Protein AF-A0AA41W2Z1-F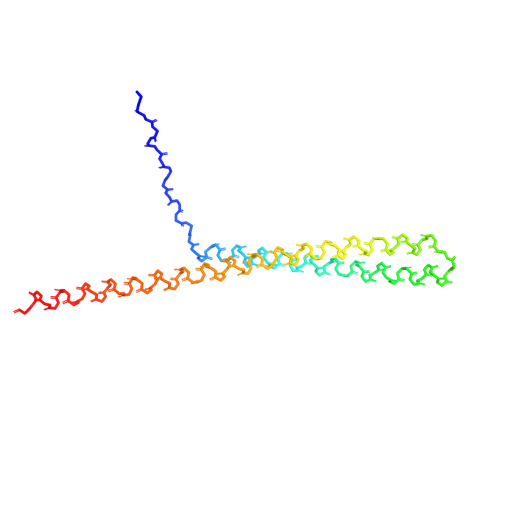1 (afdb_monomer_lite)

Secondary structure (DSSP, 8-state):
------PPP-----HHHHHHHHHHHHHHHHHHHHHHHHHHHHHHHHHHHHHHTT-HHHHHHHHHHHHHHHHHHHHHHHHHHHHHHHHHHHHHHHHHHHHHHHHHHHHHHHHHHHH--

pLDDT: mean 90.95, std 14.34, range [47.5, 98.75]

Structure (mmCIF, N/CA/C/O backbone):
data_AF-A0AA41W2Z1-F1
#
_entry.id   AF-A0AA41W2Z1-F1
#
loop_
_atom_site.group_PDB
_atom_site.id
_atom_site.type_symbol
_atom_site.label_atom_id
_atom_site.label_alt_id
_atom_site.label_comp_id
_atom_site.label_asym_id
_atom_site.label_entity_id
_atom_site.label_seq_id
_atom_site.pdbx_PDB_ins_code
_atom_site.Cartn_x
_atom_site.Cartn_y
_atom_site.Cartn_z
_atom_site.occupancy
_atom_site.B_iso_or_equiv
_atom_site.auth_seq_id
_atom_site.auth_comp_id
_atom_site.auth_asym_id
_atom_site.auth_atom_id
_atom_site.pdbx_PDB_model_num
ATOM 1 N N . MET A 1 1 ? 45.518 23.013 -4.395 1.00 53.16 1 MET A N 1
ATOM 2 C CA . MET A 1 1 ? 44.062 22.758 -4.325 1.00 53.16 1 MET A CA 1
ATOM 3 C C . MET A 1 1 ? 43.609 21.792 -5.428 1.00 53.16 1 MET A C 1
ATOM 5 O O . MET A 1 1 ? 42.831 22.203 -6.262 1.00 53.16 1 MET A O 1
ATOM 9 N N . PHE A 1 2 ? 44.038 20.528 -5.482 1.00 55.69 2 PHE A N 1
ATOM 10 C CA . PHE A 1 2 ? 43.463 19.576 -6.453 1.00 55.69 2 PHE A CA 1
ATOM 11 C C . PHE A 1 2 ? 43.727 18.140 -6.002 1.00 55.69 2 PHE A C 1
ATOM 13 O O . PHE A 1 2 ? 44.828 17.641 -6.191 1.00 55.69 2 PHE A O 1
ATOM 20 N N . SER A 1 3 ? 42.733 17.508 -5.370 1.00 47.72 3 SER A N 1
ATOM 21 C CA . SER A 1 3 ? 42.541 16.045 -5.332 1.00 47.72 3 SER A CA 1
ATOM 22 C C . SER A 1 3 ? 41.253 15.717 -4.576 1.00 47.72 3 SER A C 1
ATOM 24 O O . SER A 1 3 ? 41.253 15.295 -3.425 1.00 47.72 3 SER A O 1
ATOM 26 N N . ARG A 1 4 ? 40.121 15.939 -5.247 1.00 55.72 4 ARG A N 1
ATOM 27 C CA . ARG A 1 4 ? 38.832 15.322 -4.906 1.00 55.72 4 ARG A CA 1
ATOM 28 C C . ARG A 1 4 ? 38.291 14.644 -6.166 1.00 55.72 4 ARG A C 1
ATOM 30 O O . ARG A 1 4 ? 37.210 14.948 -6.641 1.00 55.72 4 ARG A O 1
ATOM 37 N N . MET A 1 5 ? 39.129 13.786 -6.747 1.00 58.28 5 MET A N 1
ATOM 38 C CA . MET A 1 5 ? 38.882 13.009 -7.968 1.00 58.28 5 MET A CA 1
ATOM 39 C C . MET A 1 5 ? 39.073 11.521 -7.658 1.00 58.28 5 MET A C 1
ATOM 41 O O . MET A 1 5 ? 39.884 10.839 -8.263 1.00 58.28 5 MET A O 1
ATOM 45 N N . PHE A 1 6 ? 38.344 11.026 -6.662 1.00 61.03 6 PHE A N 1
ATOM 46 C CA . PHE A 1 6 ? 38.061 9.600 -6.518 1.00 61.03 6 PHE A CA 1
ATOM 47 C C . PHE A 1 6 ? 36.555 9.478 -6.309 1.00 61.03 6 PHE A C 1
ATOM 49 O O . PHE A 1 6 ? 36.051 9.269 -5.206 1.00 61.03 6 PHE A O 1
ATOM 56 N N . GLY A 1 7 ? 35.824 9.717 -7.401 1.00 56.59 7 GLY A N 1
ATOM 57 C CA . GLY A 1 7 ? 34.469 9.212 -7.529 1.00 56.59 7 GLY A CA 1
ATOM 58 C C . GLY A 1 7 ? 34.558 7.696 -7.443 1.00 56.59 7 GLY A C 1
ATOM 59 O O . GLY A 1 7 ? 35.305 7.077 -8.201 1.00 56.59 7 GLY A O 1
ATOM 60 N N . LYS A 1 8 ? 33.854 7.105 -6.476 1.00 51.28 8 LYS A N 1
ATOM 61 C CA . LYS A 1 8 ? 33.636 5.658 -6.453 1.00 51.28 8 LYS A CA 1
ATOM 62 C C . LYS A 1 8 ? 33.133 5.234 -7.841 1.00 51.28 8 LYS A C 1
ATOM 64 O O . LYS A 1 8 ? 32.368 6.005 -8.433 1.00 51.28 8 LYS A O 1
ATOM 69 N N . PRO A 1 9 ? 33.537 4.061 -8.364 1.00 47.50 9 PRO A N 1
ATOM 70 C CA . PRO A 1 9 ? 32.910 3.526 -9.563 1.00 47.50 9 PRO A CA 1
ATOM 71 C C . PRO A 1 9 ? 31.402 3.579 -9.337 1.00 47.50 9 PRO A C 1
ATOM 73 O O . PRO A 1 9 ? 30.926 3.196 -8.265 1.00 47.50 9 PRO A O 1
ATOM 76 N N . LYS A 1 10 ? 30.684 4.180 -10.288 1.00 49.03 10 LYS A N 1
ATOM 77 C CA . LYS A 1 10 ? 29.228 4.255 -10.270 1.00 49.03 10 LYS A CA 1
ATOM 78 C C . LYS A 1 10 ? 28.764 2.805 -10.250 1.00 49.03 10 LYS A C 1
ATOM 80 O O . LYS A 1 10 ? 28.860 2.128 -11.265 1.00 49.03 10 LYS A O 1
ATOM 85 N N . GLU A 1 11 ? 28.415 2.314 -9.067 1.00 49.09 11 GLU A N 1
ATOM 86 C CA . GLU A 1 11 ? 27.863 0.981 -8.895 1.00 49.09 11 GLU A CA 1
ATOM 87 C C . GLU A 1 11 ? 26.627 0.971 -9.788 1.00 49.09 11 GLU A C 1
ATOM 89 O O . GLU A 1 11 ? 25.700 1.756 -9.571 1.00 49.09 11 GLU A O 1
ATOM 94 N N . GLU A 1 12 ? 26.682 0.221 -10.889 1.00 55.38 12 GLU A N 1
ATOM 95 C CA . GLU A 1 12 ? 25.554 0.100 -11.798 1.00 55.38 12 GLU A CA 1
ATOM 96 C C . GLU A 1 12 ? 24.475 -0.665 -11.042 1.00 55.38 12 GLU A C 1
ATOM 98 O O . GLU A 1 12 ? 24.402 -1.892 -11.053 1.00 55.38 12 GLU A O 1
ATOM 103 N N . THR A 1 13 ? 23.663 0.078 -10.297 1.00 60.66 13 THR A N 1
ATOM 104 C CA . THR A 1 13 ? 22.429 -0.423 -9.721 1.00 60.66 13 THR A CA 1
ATOM 105 C C . THR A 1 13 ? 21.581 -0.907 -10.883 1.00 60.66 13 THR A C 1
ATOM 107 O O . THR A 1 13 ? 21.030 -0.108 -11.641 1.00 60.66 13 THR A O 1
ATOM 110 N N . ASN A 1 14 ? 21.542 -2.224 -11.052 1.00 77.69 14 ASN A N 1
ATOM 111 C CA . ASN A 1 14 ? 20.756 -2.874 -12.080 1.00 77.69 14 ASN A CA 1
ATOM 112 C C . ASN A 1 14 ? 19.270 -2.566 -11.826 1.00 77.69 14 ASN A C 1
ATOM 114 O O . ASN A 1 14 ? 18.768 -2.704 -10.706 1.00 77.69 14 ASN A O 1
ATOM 118 N N . ALA A 1 15 ? 18.561 -2.120 -12.864 1.00 80.00 15 ALA A N 1
ATOM 119 C CA . ALA A 1 15 ? 17.134 -1.825 -12.777 1.00 80.00 15 ALA A CA 1
ATOM 120 C C . ALA A 1 15 ? 16.337 -3.045 -12.280 1.00 80.00 15 ALA A C 1
ATOM 122 O O . ALA A 1 15 ? 15.422 -2.879 -11.480 1.00 80.00 15 ALA A O 1
ATOM 123 N N . LEU A 1 16 ? 16.740 -4.263 -12.669 1.00 79.00 16 LEU A N 1
ATOM 124 C CA . LEU A 1 16 ? 16.116 -5.510 -12.213 1.00 79.00 16 LEU A CA 1
ATOM 125 C C . LEU A 1 16 ? 16.249 -5.691 -10.698 1.00 79.00 16 LEU A C 1
ATOM 127 O O . LEU A 1 16 ? 15.248 -5.824 -10.008 1.00 79.00 16 LEU A O 1
ATOM 131 N N . THR A 1 17 ? 17.466 -5.575 -10.159 1.00 87.12 17 THR A N 1
ATOM 132 C CA . THR A 1 17 ? 17.691 -5.741 -8.712 1.00 87.12 17 THR A CA 1
ATOM 133 C C . THR A 1 17 ? 17.036 -4.634 -7.888 1.00 87.12 17 THR A C 1
ATOM 135 O O . THR A 1 17 ? 16.755 -4.816 -6.705 1.00 87.12 17 THR A O 1
ATOM 138 N N . THR A 1 18 ? 16.788 -3.472 -8.496 1.00 90.44 18 THR A N 1
ATOM 139 C CA . THR A 1 18 ? 16.039 -2.379 -7.868 1.00 90.44 18 THR A CA 1
ATOM 140 C C . THR A 1 18 ? 14.537 -2.669 -7.858 1.00 90.44 18 THR A C 1
ATOM 142 O O . THR A 1 18 ? 13.900 -2.468 -6.827 1.00 90.44 18 THR A O 1
ATOM 145 N N . LEU A 1 19 ? 13.979 -3.183 -8.960 1.00 91.75 19 LEU A N 1
ATOM 146 C CA . LEU A 1 19 ? 12.579 -3.614 -9.039 1.00 91.75 19 LEU A CA 1
ATOM 147 C C . LEU A 1 19 ? 12.282 -4.768 -8.073 1.00 91.75 19 LEU A C 1
ATOM 149 O O . LEU A 1 19 ? 11.266 -4.725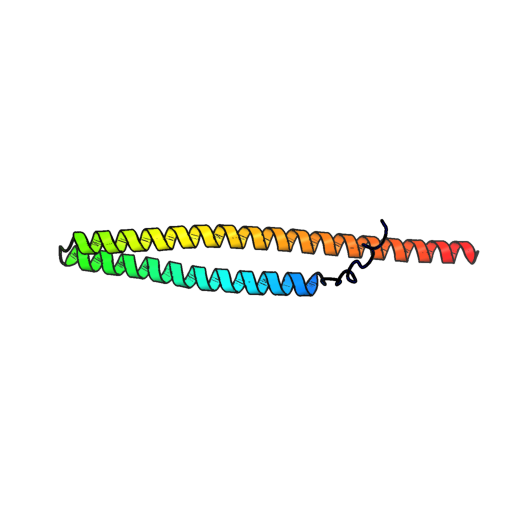 -7.386 1.00 91.75 19 LEU A O 1
ATOM 153 N N . ASP A 1 20 ? 13.187 -5.739 -7.944 1.00 93.56 20 ASP A N 1
ATOM 154 C CA . ASP A 1 20 ? 13.044 -6.845 -6.987 1.00 93.56 20 ASP A CA 1
ATOM 155 C C . ASP A 1 20 ? 12.946 -6.322 -5.546 1.00 93.56 20 ASP A C 1
ATOM 157 O O . ASP A 1 20 ? 12.014 -6.657 -4.817 1.00 93.56 20 ASP A O 1
ATOM 161 N N . LYS A 1 21 ? 13.833 -5.397 -5.155 1.00 94.94 21 LYS A N 1
ATOM 162 C CA . LYS A 1 21 ? 13.788 -4.753 -3.829 1.00 94.94 21 LYS A CA 1
ATOM 163 C C . LYS A 1 21 ? 12.505 -3.955 -3.596 1.00 94.94 21 LYS A C 1
ATOM 165 O O . LYS A 1 21 ? 11.998 -3.923 -2.472 1.00 94.94 21 LYS A O 1
ATOM 170 N N . LEU A 1 22 ? 11.995 -3.274 -4.624 1.00 96.19 22 LEU A N 1
ATOM 171 C CA . LEU A 1 22 ? 10.732 -2.537 -4.536 1.00 96.19 22 LEU A CA 1
ATOM 172 C C . LEU A 1 22 ? 9.554 -3.497 -4.330 1.00 96.19 22 LEU A C 1
ATOM 174 O O . LEU A 1 22 ? 8.740 -3.244 -3.445 1.00 96.19 22 LEU A O 1
ATOM 178 N N . ASN A 1 23 ? 9.520 -4.620 -5.051 1.00 96.44 23 ASN A N 1
ATOM 179 C CA . ASN A 1 23 ? 8.517 -5.675 -4.877 1.00 96.44 23 ASN A CA 1
ATOM 180 C C . ASN A 1 23 ? 8.569 -6.306 -3.478 1.00 96.44 23 ASN A C 1
ATOM 182 O O . ASN A 1 23 ? 7.540 -6.405 -2.814 1.00 96.44 23 ASN A O 1
ATOM 186 N N . GLU A 1 24 ? 9.756 -6.670 -2.987 1.00 97.62 24 GLU A N 1
ATOM 187 C CA . GLU A 1 24 ? 9.928 -7.202 -1.625 1.00 97.62 24 GLU A CA 1
ATOM 188 C C . GLU A 1 24 ? 9.442 -6.204 -0.560 1.00 97.62 24 GLU A C 1
ATOM 190 O O . GLU A 1 24 ? 8.788 -6.569 0.423 1.00 97.62 24 GLU A O 1
ATOM 195 N N . THR A 1 25 ? 9.740 -4.916 -0.760 1.00 97.12 25 THR A N 1
ATOM 196 C CA . THR A 1 25 ? 9.289 -3.849 0.141 1.00 97.12 25 THR A CA 1
ATOM 197 C C . THR A 1 25 ? 7.771 -3.695 0.093 1.00 97.12 25 THR A C 1
ATOM 199 O O . THR A 1 25 ? 7.142 -3.555 1.143 1.00 97.12 25 THR A O 1
ATOM 202 N N . LEU A 1 26 ? 7.173 -3.746 -1.099 1.00 98.00 26 LEU A N 1
ATOM 203 C CA . LEU A 1 26 ? 5.727 -3.678 -1.282 1.00 98.00 26 LEU A CA 1
ATOM 204 C C . LEU A 1 26 ? 5.025 -4.831 -0.553 1.00 98.00 26 LEU A C 1
ATOM 206 O O . LEU A 1 26 ? 4.145 -4.582 0.272 1.00 98.00 26 LEU A O 1
ATOM 210 N N . GLU A 1 27 ? 5.487 -6.067 -0.754 1.00 98.12 27 GLU A N 1
ATOM 211 C CA . GLU A 1 27 ? 4.926 -7.259 -0.109 1.00 98.12 27 GLU A CA 1
ATOM 212 C C . GLU A 1 27 ? 5.005 -7.160 1.428 1.00 98.12 27 GLU A C 1
ATOM 214 O O . GLU A 1 27 ? 4.076 -7.528 2.156 1.00 98.12 27 GLU A O 1
ATOM 219 N N . MET A 1 28 ? 6.109 -6.623 1.962 1.00 98.19 28 MET A N 1
ATOM 220 C CA . MET A 1 28 ? 6.247 -6.369 3.398 1.00 98.19 28 MET A CA 1
ATOM 221 C C . MET A 1 28 ? 5.202 -5.363 3.903 1.00 98.19 28 MET A C 1
ATOM 223 O O . MET A 1 28 ? 4.608 -5.571 4.970 1.00 98.19 28 MET A O 1
ATOM 227 N N . LEU A 1 29 ? 4.986 -4.268 3.169 1.00 98.12 29 LEU A N 1
ATOM 228 C CA . LEU A 1 29 ? 4.013 -3.240 3.536 1.00 98.12 29 LEU A CA 1
ATOM 229 C C . LEU A 1 29 ? 2.587 -3.794 3.507 1.00 98.12 29 LEU A C 1
ATOM 231 O O . LEU A 1 29 ? 1.859 -3.579 4.473 1.00 98.12 29 LEU A O 1
ATOM 235 N N . GLU A 1 30 ? 2.221 -4.568 2.483 1.00 98.19 30 GLU A N 1
ATOM 236 C CA . GLU A 1 30 ? 0.922 -5.251 2.379 1.00 98.19 30 GLU A CA 1
ATOM 237 C C . GLU A 1 30 ? 0.691 -6.237 3.532 1.00 98.19 30 GLU A C 1
ATOM 239 O O . GLU A 1 30 ? -0.360 -6.228 4.181 1.00 98.19 30 GLU A O 1
ATOM 244 N N . LYS A 1 31 ? 1.697 -7.054 3.878 1.00 98.56 31 LYS A N 1
ATOM 245 C CA . LYS A 1 31 ? 1.617 -7.952 5.045 1.00 98.56 31 LYS A CA 1
ATOM 246 C C . LYS A 1 31 ? 1.381 -7.166 6.334 1.00 98.56 31 LYS A C 1
ATOM 248 O O . LYS A 1 31 ? 0.555 -7.559 7.164 1.00 98.56 31 LYS A O 1
ATOM 253 N N . LYS A 1 32 ? 2.095 -6.052 6.519 1.00 98.38 32 LYS A N 1
ATOM 254 C CA . LYS A 1 32 ? 1.960 -5.192 7.701 1.00 98.38 32 LYS A CA 1
ATOM 255 C C . LYS A 1 32 ? 0.587 -4.524 7.760 1.00 98.38 32 LYS A C 1
ATOM 257 O O . LYS A 1 32 ? -0.024 -4.500 8.831 1.00 98.38 32 LYS A O 1
ATOM 262 N N . GLU A 1 33 ? 0.096 -4.027 6.633 1.00 98.38 33 GLU A N 1
ATOM 263 C CA . GLU A 1 33 ? -1.243 -3.465 6.489 1.00 98.38 33 GLU A CA 1
ATOM 264 C C . GLU A 1 33 ? -2.309 -4.499 6.871 1.00 98.38 33 GLU A C 1
ATOM 266 O O . GLU A 1 33 ? -3.132 -4.238 7.751 1.00 98.38 33 GLU A O 1
ATOM 271 N N . GLY A 1 34 ? -2.220 -5.719 6.334 1.00 98.38 34 GLY A N 1
ATOM 272 C CA . GLY A 1 34 ? -3.129 -6.816 6.665 1.00 98.38 34 GLY A CA 1
ATOM 273 C C . GLY A 1 34 ? -3.155 -7.154 8.161 1.00 98.38 34 GLY A C 1
ATOM 274 O O . GLY A 1 34 ? -4.222 -7.404 8.730 1.00 98.38 34 GLY A O 1
ATOM 275 N N . VAL A 1 35 ? -2.007 -7.109 8.846 1.00 98.62 35 VAL A N 1
ATOM 276 C CA . VAL A 1 35 ? -1.944 -7.278 10.310 1.00 98.62 35 VAL A CA 1
ATOM 277 C C . VAL A 1 35 ? -2.662 -6.139 11.040 1.00 98.62 35 VAL A C 1
ATOM 279 O O . VAL A 1 35 ? -3.381 -6.397 12.009 1.00 98.62 35 VAL A O 1
ATOM 282 N N . LEU A 1 36 ? -2.484 -4.890 10.608 1.00 98.69 36 LEU A N 1
ATOM 283 C CA . LEU A 1 36 ? -3.128 -3.731 11.232 1.00 98.69 36 LEU A CA 1
ATOM 284 C C . LEU A 1 36 ? -4.643 -3.721 11.012 1.00 98.69 36 LEU A C 1
ATOM 286 O O . LEU A 1 36 ? -5.376 -3.467 11.967 1.00 98.69 36 LEU A O 1
ATOM 290 N N . ILE A 1 37 ? -5.112 -4.086 9.816 1.00 98.62 37 ILE A N 1
ATOM 291 C CA . ILE A 1 37 ? -6.541 -4.256 9.519 1.00 98.62 37 ILE A CA 1
ATOM 292 C C . ILE A 1 37 ? -7.145 -5.306 10.456 1.00 98.62 37 ILE A C 1
ATOM 294 O O . ILE A 1 37 ? -8.131 -5.028 11.137 1.00 98.62 37 ILE A O 1
ATOM 298 N N . ARG A 1 38 ? -6.508 -6.480 10.591 1.00 98.69 38 ARG A N 1
ATOM 299 C CA . ARG A 1 38 ? -6.967 -7.529 11.522 1.00 98.69 38 ARG A CA 1
ATOM 300 C C . ARG A 1 38 ? -7.036 -7.026 12.966 1.00 98.69 38 ARG A C 1
ATOM 302 O O . ARG A 1 38 ? -8.013 -7.305 13.660 1.00 98.69 38 ARG A O 1
ATOM 309 N N . LYS A 1 39 ? -6.037 -6.262 13.425 1.00 98.62 39 LYS A N 1
ATOM 310 C CA . LYS A 1 39 ? -6.049 -5.648 14.765 1.00 98.62 39 LYS A CA 1
ATOM 311 C C . LYS A 1 39 ? -7.185 -4.635 14.922 1.00 98.62 39 LYS A C 1
ATOM 313 O O . LYS A 1 39 ? -7.852 -4.639 15.954 1.00 98.62 39 LYS A O 1
ATOM 318 N N . ALA A 1 40 ? -7.444 -3.802 13.916 1.00 98.62 40 ALA A N 1
ATOM 319 C CA . ALA A 1 40 ? -8.561 -2.861 13.930 1.00 98.62 40 ALA A CA 1
ATOM 320 C C . ALA A 1 40 ? -9.910 -3.591 14.043 1.00 98.62 40 ALA A C 1
ATOM 322 O O . ALA A 1 40 ? -10.731 -3.222 14.884 1.00 98.62 40 ALA A O 1
ATOM 323 N N . THR A 1 41 ? -10.111 -4.672 13.279 1.00 98.50 41 THR A N 1
ATOM 324 C CA . THR A 1 41 ? -11.309 -5.523 13.373 1.00 98.50 41 THR A CA 1
ATOM 325 C C . THR A 1 41 ? -11.459 -6.141 14.764 1.00 98.50 41 THR A C 1
ATOM 327 O O . THR A 1 41 ? -12.542 -6.094 15.343 1.00 98.50 41 THR A O 1
ATOM 330 N N . GLN A 1 42 ? -10.376 -6.652 15.356 1.00 98.75 42 GLN A N 1
ATOM 331 C CA . GLN A 1 42 ? -10.406 -7.195 16.720 1.00 98.75 42 GLN A CA 1
ATOM 332 C C . GLN A 1 42 ? -10.794 -6.139 17.764 1.00 98.75 42 GLN A C 1
ATOM 334 O O . GLN A 1 42 ? -11.548 -6.435 18.690 1.00 98.75 42 GLN A O 1
ATOM 339 N N . GLU A 1 43 ? -10.314 -4.899 17.631 1.00 98.62 43 GLU A N 1
ATOM 340 C CA . GLU A 1 43 ? -10.712 -3.815 18.535 1.00 98.62 43 GLU A CA 1
ATOM 341 C C . GLU A 1 43 ? -12.193 -3.434 18.377 1.00 98.62 43 GLU A C 1
ATOM 343 O O . GLU A 1 43 ? -12.827 -3.062 19.365 1.00 98.62 43 GLU A O 1
ATOM 348 N N . VAL A 1 44 ? -12.778 -3.576 17.181 1.00 98.62 44 VAL A N 1
ATOM 349 C CA . VAL A 1 44 ? -14.229 -3.412 16.976 1.00 98.62 44 VAL A CA 1
ATOM 350 C C . VAL A 1 44 ? -15.016 -4.485 17.727 1.00 98.62 44 VAL A C 1
ATOM 352 O O . VAL A 1 44 ? -15.970 -4.148 18.430 1.00 98.62 44 VAL A O 1
ATOM 355 N N . GLU A 1 45 ? -14.616 -5.753 17.629 1.00 98.69 45 GLU A N 1
ATOM 356 C CA . GLU A 1 45 ? -15.307 -6.842 18.333 1.00 98.69 45 GLU A CA 1
ATOM 357 C C . GLU A 1 45 ? -15.219 -6.675 19.856 1.00 98.69 45 GLU A C 1
ATOM 359 O O . GLU A 1 45 ? -16.248 -6.681 20.536 1.00 98.69 45 GLU A O 1
ATOM 364 N N . LYS A 1 46 ? -14.035 -6.347 20.391 1.00 98.62 46 LYS A N 1
ATOM 365 C CA . LYS A 1 46 ? -13.875 -5.999 21.815 1.00 98.62 46 LYS A CA 1
ATOM 366 C C . LYS A 1 46 ? -14.746 -4.810 22.225 1.00 98.62 46 LYS A C 1
ATOM 368 O O . LYS A 1 46 ? -15.347 -4.813 23.299 1.00 98.62 46 LYS A O 1
ATOM 373 N N . ALA A 1 47 ? -14.844 -3.775 21.386 1.00 98.56 47 ALA A N 1
ATOM 374 C CA . ALA A 1 47 ? -15.701 -2.625 21.673 1.00 98.56 47 ALA A CA 1
ATOM 375 C C . ALA A 1 47 ? -17.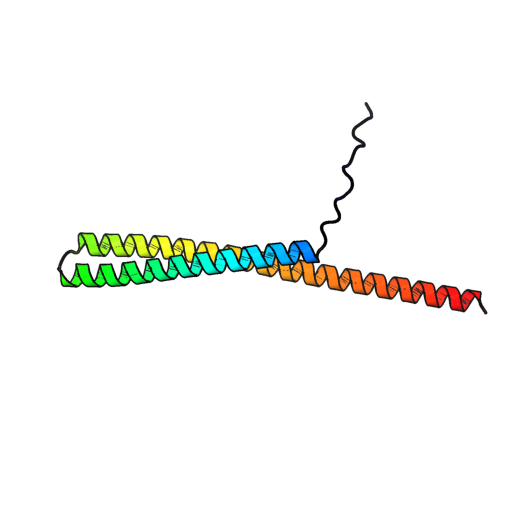182 -3.032 21.781 1.00 98.56 47 ALA A C 1
ATOM 377 O O . ALA A 1 47 ? -17.885 -2.548 22.676 1.00 98.56 47 ALA A O 1
ATOM 378 N N . LYS A 1 48 ? -17.655 -3.938 20.911 1.00 98.56 48 LYS A N 1
ATOM 379 C CA . LYS A 1 48 ? -19.019 -4.492 20.966 1.00 98.56 48 LYS A CA 1
ATOM 380 C C . LYS A 1 48 ? -19.244 -5.289 22.252 1.00 98.56 48 LYS A C 1
ATOM 382 O O . LYS A 1 48 ? -20.264 -5.085 22.910 1.00 98.56 48 LYS A O 1
ATOM 387 N N . GLU A 1 49 ? -18.294 -6.135 22.646 1.00 98.62 49 GLU A N 1
ATOM 388 C CA . GLU A 1 49 ? -18.347 -6.901 23.899 1.00 98.62 49 GLU A CA 1
ATOM 389 C C . GLU A 1 49 ? -18.437 -5.985 25.125 1.00 98.62 49 GLU A C 1
ATOM 391 O O . GLU A 1 49 ? -19.358 -6.117 25.934 1.00 98.62 49 GLU A O 1
ATOM 396 N N . TYR A 1 50 ? -17.559 -4.981 25.229 1.00 98.69 50 TYR A N 1
ATOM 397 C CA . TYR A 1 50 ? -17.607 -4.019 26.332 1.00 98.69 50 TYR A CA 1
ATOM 398 C C . TYR A 1 50 ? -18.890 -3.189 26.341 1.00 98.69 50 TYR A C 1
ATOM 400 O O . TYR A 1 50 ? -19.397 -2.854 27.412 1.00 98.69 50 TYR A O 1
ATOM 408 N N . THR A 1 51 ? -19.450 -2.887 25.168 1.00 98.19 51 THR A N 1
ATOM 409 C CA . THR A 1 51 ? -20.745 -2.204 25.062 1.00 98.19 51 THR A CA 1
ATOM 410 C C . THR A 1 51 ? -21.875 -3.072 25.617 1.00 98.19 51 THR A C 1
ATOM 412 O O . THR A 1 51 ? -22.674 -2.580 26.415 1.00 98.19 51 THR A O 1
ATOM 415 N N . ARG A 1 52 ? -21.913 -4.369 25.273 1.00 98.44 52 ARG A N 1
ATOM 416 C CA . ARG A 1 52 ? -22.880 -5.335 25.836 1.00 98.44 52 ARG A CA 1
ATOM 417 C C . ARG A 1 52 ? -22.729 -5.469 27.352 1.00 98.44 52 ARG A C 1
ATOM 419 O O . ARG A 1 52 ? -23.727 -5.492 28.064 1.00 98.44 52 ARG A O 1
ATOM 426 N N . ALA A 1 53 ? -21.493 -5.448 27.849 1.00 98.38 53 ALA A N 1
ATOM 427 C CA . ALA A 1 53 ? -21.177 -5.436 29.277 1.00 98.38 53 ALA A CA 1
ATOM 428 C C . ALA A 1 53 ? -21.427 -4.075 29.968 1.00 98.38 53 ALA A C 1
ATOM 430 O O . ALA A 1 53 ? -21.067 -3.902 31.130 1.00 98.38 53 ALA A O 1
ATOM 431 N N . LYS A 1 54 ? -22.005 -3.084 29.268 1.00 98.19 54 LYS A N 1
ATOM 432 C CA . LYS A 1 54 ? -22.241 -1.706 29.746 1.00 98.19 54 LYS A CA 1
ATOM 433 C C . LYS A 1 54 ? -20.969 -0.968 30.206 1.00 98.19 54 LYS A C 1
ATOM 435 O O . LYS A 1 54 ? -21.053 0.088 30.834 1.00 98.19 54 LYS A O 1
ATOM 440 N N . ASN A 1 55 ? -19.784 -1.447 29.828 1.00 98.12 55 ASN A N 1
ATOM 441 C CA . ASN A 1 55 ? -18.498 -0.824 30.130 1.00 98.12 55 ASN A CA 1
ATOM 442 C C . ASN A 1 55 ? -18.105 0.186 29.038 1.00 98.12 55 ASN A C 1
ATOM 444 O O . ASN A 1 55 ? -17.246 -0.057 28.185 1.00 98.12 55 ASN A O 1
ATOM 448 N N . LYS A 1 56 ? -18.740 1.363 29.077 1.00 97.81 56 LYS A N 1
ATOM 449 C CA . LYS A 1 56 ? -18.538 2.426 28.075 1.00 97.81 56 LYS A CA 1
ATOM 450 C C . LYS A 1 56 ? -17.082 2.897 27.979 1.00 97.81 56 LYS A C 1
ATOM 452 O O . LYS A 1 56 ? -16.595 3.164 26.883 1.00 97.81 56 LYS A O 1
ATOM 457 N N . ARG A 1 57 ? -16.371 2.986 29.108 1.00 98.38 57 ARG A N 1
ATOM 458 C CA . ARG A 1 57 ? -14.978 3.465 29.145 1.00 98.38 57 ARG A CA 1
ATOM 459 C C . ARG A 1 57 ? -14.046 2.528 28.373 1.00 98.38 57 ARG A C 1
ATOM 461 O O . ARG A 1 57 ? -13.249 3.007 27.566 1.00 98.38 57 ARG A O 1
ATOM 468 N N . ALA A 1 58 ? -14.169 1.218 28.586 1.00 98.38 58 ALA A N 1
ATOM 469 C CA . ALA A 1 58 ? -13.367 0.226 27.873 1.00 98.38 58 ALA A CA 1
ATOM 470 C C . ALA A 1 58 ? -13.709 0.181 26.374 1.00 98.38 58 ALA A C 1
ATOM 472 O O . ALA A 1 58 ? -12.802 0.143 25.541 1.00 98.38 58 ALA A O 1
ATOM 473 N N . ALA A 1 59 ? -14.995 0.288 26.016 1.00 98.50 59 ALA A N 1
ATOM 474 C CA . ALA A 1 59 ? -15.425 0.354 24.618 1.00 98.50 59 ALA A CA 1
ATOM 475 C C . ALA A 1 59 ? -14.802 1.553 23.877 1.00 98.50 59 ALA A C 1
ATOM 477 O O . ALA A 1 59 ? -14.213 1.386 22.810 1.00 98.50 59 ALA A O 1
ATOM 478 N N . ILE A 1 60 ? -14.835 2.751 24.476 1.00 98.50 60 ILE A N 1
ATOM 479 C CA . ILE A 1 60 ? -14.212 3.957 23.902 1.00 98.50 60 ILE A CA 1
ATOM 480 C C . ILE A 1 60 ? -12.701 3.768 23.716 1.00 98.50 60 ILE A C 1
ATOM 482 O O . ILE A 1 60 ? -12.141 4.210 22.713 1.00 98.50 60 ILE A O 1
ATOM 486 N N . GLN A 1 61 ? -12.022 3.108 24.657 1.00 98.62 61 GLN A N 1
ATOM 487 C CA . GLN A 1 61 ? -10.588 2.849 24.533 1.00 98.62 61 GLN A CA 1
ATOM 488 C C . GLN A 1 61 ? -10.270 1.920 23.351 1.00 98.62 61 GLN A C 1
ATOM 490 O O . GLN A 1 61 ? -9.301 2.171 22.634 1.00 98.62 61 GLN A O 1
ATOM 495 N N . CYS A 1 62 ? -11.100 0.901 23.109 1.00 98.69 62 CYS A N 1
ATOM 496 C CA . CYS A 1 62 ? -10.972 0.033 21.936 1.00 98.69 62 CYS A CA 1
ATOM 497 C C . CYS A 1 62 ? -11.144 0.830 20.636 1.00 98.69 62 CYS A C 1
ATOM 499 O O . CYS A 1 62 ? -10.308 0.743 19.741 1.00 98.69 62 CYS A O 1
ATOM 501 N N . LEU A 1 63 ? -12.160 1.698 20.562 1.00 98.56 63 LEU A N 1
ATOM 502 C CA . LEU A 1 63 ? -12.394 2.545 19.385 1.00 98.56 63 LEU A CA 1
ATOM 503 C C . LEU A 1 63 ? -11.247 3.535 19.122 1.00 98.56 63 LEU A C 1
ATOM 505 O O . LEU A 1 63 ? -10.905 3.788 17.969 1.00 98.56 63 LEU A O 1
ATOM 509 N N . LYS A 1 64 ? -10.602 4.059 20.172 1.00 98.75 64 LYS A N 1
ATOM 510 C CA . LYS A 1 64 ? -9.387 4.878 20.022 1.00 98.75 64 LYS A CA 1
ATOM 511 C C . LYS A 1 64 ? -8.229 4.069 19.431 1.00 98.75 64 LYS A C 1
ATOM 513 O O . LYS A 1 64 ? -7.559 4.563 18.530 1.00 98.75 64 LYS A O 1
ATOM 518 N N . ARG A 1 65 ? -8.010 2.831 19.892 1.00 98.69 65 ARG A N 1
ATOM 519 C CA . ARG A 1 65 ? -6.975 1.941 19.331 1.00 98.69 65 ARG A CA 1
ATOM 520 C C . ARG A 1 65 ? -7.267 1.559 17.882 1.00 98.69 65 ARG A C 1
ATOM 522 O O . ARG A 1 65 ? -6.363 1.650 17.061 1.00 98.69 65 ARG A O 1
ATOM 529 N N . LYS A 1 66 ? -8.524 1.233 17.552 1.00 98.56 66 LYS A N 1
ATOM 530 C CA . LYS A 1 66 ? -8.982 1.033 16.167 1.00 98.56 66 LYS A CA 1
ATOM 531 C C . LYS A 1 66 ? -8.577 2.214 15.284 1.00 98.56 66 LYS A C 1
ATOM 533 O O . LYS A 1 66 ? -7.908 2.006 14.281 1.00 98.56 66 LYS A O 1
ATOM 538 N N . ARG A 1 67 ? -8.917 3.443 15.691 1.00 98.69 67 ARG A N 1
ATOM 539 C CA . ARG A 1 67 ? -8.596 4.655 14.921 1.00 98.69 67 ARG A CA 1
ATOM 540 C C . ARG A 1 67 ? -7.091 4.823 14.691 1.00 98.69 67 ARG A C 1
A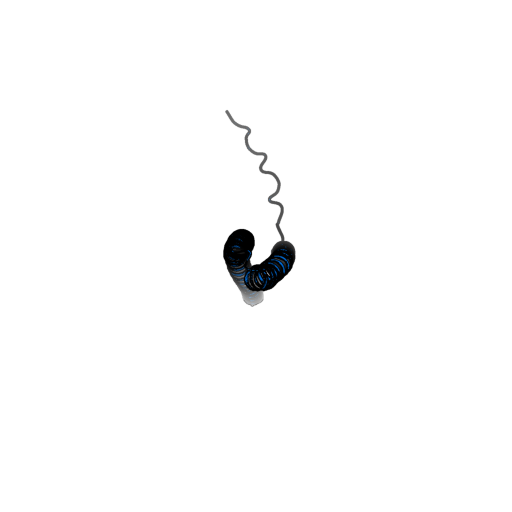TOM 542 O O . ARG A 1 67 ? -6.695 5.222 13.604 1.00 98.69 67 ARG A O 1
ATOM 549 N N . LEU A 1 68 ? -6.257 4.504 15.684 1.00 98.69 68 LEU A N 1
ATOM 550 C CA . LEU A 1 68 ? -4.798 4.542 15.525 1.00 98.69 68 LEU A CA 1
ATOM 551 C C . LEU A 1 68 ? -4.303 3.520 14.492 1.00 98.69 68 LEU A C 1
ATOM 553 O O . LEU A 1 68 ? -3.424 3.842 13.698 1.00 98.69 68 LEU A O 1
ATOM 557 N N . TYR A 1 69 ? -4.861 2.305 14.474 1.00 98.75 69 TYR A N 1
ATOM 558 C CA . TYR A 1 69 ? -4.517 1.310 13.454 1.00 98.75 69 TYR A CA 1
ATOM 559 C C . TYR A 1 69 ? -4.978 1.734 12.058 1.00 98.75 69 TYR A C 1
ATOM 561 O O . TYR A 1 69 ? -4.214 1.580 11.113 1.00 98.75 69 TYR A O 1
ATOM 569 N N . GLU A 1 70 ? -6.168 2.325 11.928 1.00 98.44 70 GLU A N 1
ATOM 570 C CA . GLU A 1 70 ? -6.673 2.844 10.647 1.00 98.44 70 GLU A CA 1
ATOM 571 C C . GLU A 1 70 ? -5.789 3.964 10.086 1.00 98.44 70 GLU A C 1
ATOM 573 O O . GLU A 1 70 ? -5.464 3.949 8.905 1.00 98.44 70 GLU A O 1
ATOM 578 N N . GLN A 1 71 ? -5.313 4.879 10.935 1.00 98.75 71 GLN A N 1
ATOM 579 C CA . GLN A 1 71 ? -4.358 5.916 10.521 1.00 98.75 71 GLN A CA 1
ATOM 580 C C . GLN A 1 71 ? -3.026 5.326 10.040 1.00 98.75 71 GLN A C 1
ATOM 582 O O . GLN A 1 71 ? -2.429 5.820 9.087 1.00 98.75 71 GLN A O 1
ATOM 587 N N . GLN A 1 72 ? -2.546 4.261 10.688 1.00 98.31 72 GLN A N 1
ATOM 588 C CA . GLN A 1 72 ? -1.336 3.574 10.237 1.00 98.31 72 GLN A CA 1
ATOM 589 C C . GLN A 1 72 ? -1.560 2.849 8.906 1.00 98.31 72 GLN A C 1
ATOM 591 O O . GLN A 1 72 ? -0.669 2.878 8.066 1.00 98.31 72 GLN A O 1
ATOM 596 N N . VAL A 1 73 ? -2.728 2.235 8.699 1.00 98.62 73 VAL A N 1
ATOM 597 C CA . VAL A 1 73 ? -3.112 1.614 7.418 1.00 98.62 73 VAL A CA 1
ATOM 598 C C . VAL A 1 73 ? -3.105 2.652 6.296 1.00 98.62 73 VAL A C 1
ATOM 600 O O . VAL A 1 73 ? -2.443 2.442 5.287 1.00 98.62 73 VAL A O 1
ATOM 603 N N . GLU A 1 74 ? -3.727 3.813 6.507 1.00 98.50 74 GLU A N 1
ATOM 604 C CA . GLU A 1 74 ? -3.714 4.918 5.538 1.00 98.50 74 GLU A CA 1
ATOM 605 C C . GLU A 1 74 ? -2.283 5.369 5.200 1.00 98.50 74 GLU A C 1
ATOM 607 O O . GLU A 1 74 ? -1.927 5.570 4.038 1.00 98.50 74 GLU A O 1
ATOM 612 N N . GLN A 1 75 ? -1.416 5.478 6.211 1.00 98.25 75 GLN A N 1
ATOM 613 C CA . GLN A 1 75 ? -0.014 5.819 5.993 1.00 98.25 75 GLN A CA 1
ATOM 614 C C . GLN A 1 75 ? 0.732 4.748 5.179 1.00 98.25 75 GLN A C 1
ATOM 616 O O . GLN A 1 75 ? 1.546 5.103 4.326 1.00 98.25 75 GLN A O 1
ATOM 621 N N . LEU A 1 76 ? 0.469 3.461 5.425 1.00 98.38 76 LEU A N 1
ATOM 622 C CA . LEU A 1 76 ? 1.059 2.371 4.644 1.00 98.38 76 LEU A CA 1
ATOM 623 C C . LEU A 1 76 ? 0.580 2.398 3.191 1.00 98.38 76 LEU A C 1
ATOM 625 O O . LEU A 1 76 ? 1.424 2.292 2.304 1.00 98.38 76 LEU A O 1
ATOM 629 N N . GLY A 1 77 ? -0.709 2.652 2.944 1.00 98.31 77 GLY A N 1
ATOM 630 C CA . GLY A 1 77 ? -1.247 2.831 1.591 1.00 98.31 77 GLY A CA 1
ATOM 631 C C . GLY A 1 77 ? -0.537 3.949 0.819 1.00 98.31 77 GLY A C 1
ATOM 632 O O . GLY A 1 77 ? -0.137 3.778 -0.332 1.00 98.31 77 GLY A O 1
ATOM 633 N N . ASN A 1 78 ? -0.244 5.068 1.488 1.00 98.31 78 ASN A N 1
ATOM 634 C CA . ASN A 1 78 ? 0.535 6.162 0.898 1.00 98.31 78 ASN A CA 1
ATOM 635 C C . ASN A 1 78 ? 1.993 5.783 0.573 1.00 98.31 78 ASN A C 1
ATOM 637 O O . ASN A 1 78 ? 2.613 6.416 -0.284 1.00 98.31 78 ASN A O 1
ATOM 641 N N . PHE A 1 79 ? 2.583 4.812 1.276 1.00 98.06 79 PHE A N 1
ATOM 642 C CA . PHE A 1 79 ? 3.918 4.302 0.952 1.00 98.06 79 PHE A CA 1
ATOM 643 C C . PH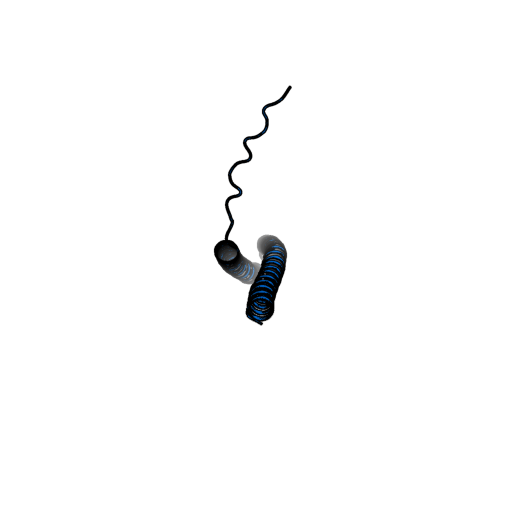E A 1 79 ? 3.881 3.293 -0.194 1.00 98.06 79 PHE A C 1
ATOM 645 O O . PHE A 1 79 ? 4.743 3.361 -1.067 1.00 98.06 79 PHE A O 1
ATOM 652 N N . GLN A 1 80 ? 2.875 2.416 -0.223 1.00 98.38 80 GLN A N 1
ATOM 653 C CA . GLN A 1 80 ? 2.650 1.481 -1.328 1.00 98.38 80 GLN A CA 1
ATOM 654 C C . GLN A 1 80 ? 2.474 2.233 -2.653 1.00 98.38 80 GLN A C 1
ATOM 656 O O . GLN A 1 80 ? 3.153 1.909 -3.623 1.00 98.38 80 GLN A O 1
ATOM 661 N N . LEU A 1 81 ? 1.661 3.300 -2.677 1.00 98.31 81 LEU A N 1
ATOM 662 C CA . LEU A 1 81 ? 1.468 4.128 -3.874 1.00 98.31 81 LEU A CA 1
ATOM 663 C C . LEU A 1 81 ? 2.794 4.688 -4.409 1.00 98.31 81 LEU A C 1
ATOM 665 O O . LEU A 1 81 ? 3.092 4.558 -5.591 1.00 98.31 81 LEU A O 1
ATOM 669 N N . ARG A 1 82 ? 3.641 5.232 -3.527 1.00 97.94 82 ARG A N 1
ATOM 670 C CA . ARG A 1 82 ? 4.955 5.761 -3.927 1.00 97.94 82 ARG A CA 1
ATOM 671 C C . ARG A 1 82 ? 5.885 4.688 -4.486 1.00 97.94 82 ARG A C 1
ATOM 673 O O . ARG A 1 82 ? 6.685 4.981 -5.369 1.00 97.94 82 ARG A O 1
ATOM 680 N N . ILE A 1 83 ? 5.818 3.467 -3.955 1.00 97.38 83 ILE A N 1
ATOM 681 C CA . ILE A 1 83 ? 6.600 2.342 -4.476 1.00 97.38 83 ILE A CA 1
ATOM 682 C C . ILE A 1 83 ? 6.101 1.961 -5.869 1.00 97.38 83 ILE A C 1
ATOM 684 O O . ILE A 1 83 ? 6.923 1.826 -6.772 1.00 97.38 83 ILE A O 1
ATOM 688 N N . HIS A 1 84 ? 4.785 1.871 -6.070 1.00 97.69 84 HIS A N 1
ATOM 689 C CA . HIS A 1 84 ? 4.207 1.614 -7.388 1.00 97.69 84 HIS A CA 1
ATOM 690 C C . HIS A 1 84 ? 4.605 2.677 -8.417 1.00 97.69 84 HIS A C 1
ATOM 692 O O . HIS A 1 84 ? 5.069 2.322 -9.500 1.00 97.69 84 HIS A O 1
ATOM 698 N N . ASP A 1 85 ? 4.517 3.963 -8.069 1.00 97.62 85 ASP A N 1
ATOM 699 C CA . ASP A 1 85 ? 4.948 5.056 -8.949 1.00 97.62 85 ASP A CA 1
ATOM 700 C C . ASP A 1 85 ? 6.428 4.907 -9.346 1.00 97.62 85 ASP A C 1
ATOM 702 O O . ASP A 1 85 ? 6.806 5.076 -10.509 1.00 97.62 85 ASP A O 1
ATOM 706 N N . GLN A 1 86 ? 7.282 4.535 -8.386 1.00 95.75 86 GLN A N 1
ATOM 707 C CA . GLN A 1 86 ? 8.709 4.323 -8.618 1.00 95.75 86 GLN A CA 1
ATOM 708 C C . GLN A 1 86 ? 8.988 3.105 -9.512 1.00 95.75 86 GLN A C 1
ATOM 710 O O . GLN A 1 86 ? 9.916 3.155 -10.325 1.00 95.75 86 GLN A O 1
ATOM 715 N N . MET A 1 87 ? 8.205 2.032 -9.377 1.00 95.81 87 MET A N 1
ATOM 716 C CA . MET A 1 87 ? 8.288 0.856 -10.248 1.00 95.81 87 MET A CA 1
ATOM 717 C C . MET A 1 87 ? 7.926 1.221 -11.689 1.00 95.81 87 MET A C 1
ATOM 719 O O . MET A 1 87 ? 8.726 0.970 -12.587 1.00 95.81 87 MET A O 1
ATOM 723 N N . ILE A 1 88 ? 6.802 1.915 -11.895 1.00 95.75 88 ILE A N 1
ATOM 724 C CA . ILE A 1 88 ? 6.360 2.379 -13.221 1.00 95.75 88 ILE A CA 1
ATOM 725 C C . ILE A 1 88 ? 7.439 3.252 -13.876 1.00 95.75 88 ILE A C 1
ATOM 727 O O . ILE A 1 88 ? 7.769 3.075 -15.050 1.00 95.75 88 ILE A O 1
ATOM 731 N N . MET A 1 89 ? 8.037 4.179 -13.118 1.00 94.75 89 MET A N 1
ATOM 732 C CA . MET A 1 89 ? 9.101 5.040 -13.641 1.00 94.75 89 MET A CA 1
ATOM 733 C C . MET A 1 89 ? 10.343 4.238 -14.061 1.00 94.75 89 MET A C 1
ATOM 735 O O . MET A 1 89 ? 10.941 4.532 -15.098 1.00 94.75 89 MET A O 1
ATOM 739 N N . LEU A 1 90 ? 10.740 3.229 -13.279 1.00 92.75 90 LEU A N 1
ATOM 740 C CA . LEU A 1 90 ? 11.884 2.371 -13.602 1.00 92.75 90 LEU A CA 1
ATOM 741 C C . LEU A 1 90 ? 11.622 1.498 -14.829 1.00 92.75 90 LEU A C 1
ATOM 743 O O . LEU A 1 90 ? 12.502 1.365 -15.678 1.00 92.75 90 LEU A O 1
ATOM 747 N N . GLU A 1 91 ? 10.423 0.936 -14.945 1.00 91.12 91 GLU A N 1
ATOM 748 C CA . GLU A 1 91 ? 10.010 0.151 -16.109 1.00 91.12 91 GLU A CA 1
ATOM 749 C C . GLU A 1 91 ? 10.003 1.005 -17.384 1.00 91.12 91 GLU A C 1
ATOM 751 O O . GLU A 1 91 ? 10.558 0.597 -18.406 1.00 91.12 91 GLU A O 1
ATOM 756 N N . GLY A 1 92 ? 9.477 2.232 -17.313 1.00 92.56 92 GLY A N 1
ATOM 757 C CA . GLY A 1 92 ? 9.516 3.181 -18.428 1.00 92.56 92 GLY A CA 1
ATOM 758 C C . GLY A 1 92 ? 10.940 3.599 -18.814 1.00 92.56 92 GLY A C 1
ATOM 759 O O . GLY A 1 92 ? 11.280 3.658 -20.002 1.00 92.56 92 GLY A O 1
ATOM 760 N N . ALA A 1 93 ? 11.807 3.842 -17.825 1.00 90.88 93 ALA A N 1
ATOM 761 C CA . ALA A 1 93 ? 13.216 4.141 -18.067 1.00 90.88 93 ALA A CA 1
ATOM 762 C C . ALA A 1 93 ? 13.931 2.963 -18.747 1.00 90.88 93 ALA A C 1
ATOM 764 O O . ALA A 1 93 ? 14.657 3.171 -19.719 1.00 90.88 93 ALA A O 1
ATOM 765 N N . LYS A 1 94 ? 13.668 1.728 -18.300 1.00 89.12 94 LYS A N 1
ATOM 766 C CA . LYS A 1 94 ? 14.213 0.505 -18.903 1.00 89.12 94 LYS A CA 1
ATOM 767 C C . LYS A 1 94 ? 13.791 0.358 -20.368 1.00 89.12 94 LYS A C 1
ATOM 769 O O . LYS A 1 94 ? 14.658 0.196 -21.222 1.00 89.12 94 LYS A O 1
ATOM 774 N N . ALA A 1 95 ? 12.499 0.496 -20.675 1.00 91.56 95 ALA A N 1
ATOM 775 C CA . ALA A 1 95 ? 11.998 0.420 -22.051 1.00 91.56 95 ALA A CA 1
ATOM 776 C C . ALA A 1 95 ? 12.620 1.496 -22.964 1.00 91.56 95 ALA A C 1
ATOM 778 O O . ALA A 1 95 ? 12.936 1.242 -24.131 1.00 91.56 95 ALA A O 1
ATOM 779 N N . THR A 1 96 ? 12.847 2.698 -22.425 1.00 93.50 96 THR A N 1
ATOM 780 C CA . THR A 1 96 ? 13.528 3.784 -23.145 1.00 93.50 96 THR A CA 1
ATOM 781 C C . THR A 1 96 ? 14.978 3.415 -23.456 1.00 93.50 96 THR A C 1
ATOM 783 O O . THR A 1 96 ? 15.416 3.578 -24.596 1.00 93.50 96 THR A O 1
ATOM 786 N N . THR A 1 97 ? 15.720 2.889 -22.477 1.00 90.69 97 THR A N 1
ATOM 787 C CA . THR A 1 97 ? 17.102 2.426 -22.676 1.00 90.69 97 THR A CA 1
ATOM 788 C C . THR A 1 97 ? 17.175 1.327 -23.735 1.00 90.69 97 THR A C 1
ATOM 790 O O . THR A 1 97 ? 17.946 1.460 -24.682 1.00 90.69 97 THR A O 1
ATOM 793 N N . GLU A 1 98 ? 16.316 0.309 -23.650 1.00 91.69 98 GLU A N 1
ATOM 794 C CA . GLU A 1 98 ? 16.256 -0.788 -24.628 1.00 91.69 98 GLU A CA 1
ATOM 795 C C . GLU A 1 98 ? 15.948 -0.281 -26.048 1.00 91.69 98 GLU A C 1
ATOM 797 O O . GLU A 1 98 ? 16.564 -0.719 -27.022 1.00 91.69 98 GLU A O 1
ATOM 802 N N . THR A 1 99 ? 15.049 0.701 -26.178 1.00 95.50 99 THR A N 1
ATOM 803 C CA . THR A 1 99 ? 14.731 1.336 -27.467 1.00 95.50 99 THR A CA 1
ATOM 804 C C . THR A 1 99 ? 15.941 2.069 -28.045 1.00 95.50 99 THR A C 1
ATOM 806 O O . THR A 1 99 ? 16.262 1.917 -29.225 1.00 95.50 99 THR A O 1
ATOM 809 N N . VAL A 1 100 ? 16.636 2.861 -27.225 1.00 96.50 100 VAL A N 1
ATOM 810 C CA . VAL A 1 100 ? 17.831 3.602 -27.656 1.00 96.50 100 VAL A CA 1
ATOM 811 C C . VAL A 1 100 ? 18.946 2.644 -28.085 1.00 96.50 100 VAL A C 1
ATOM 813 O O . VAL A 1 100 ? 19.599 2.888 -29.104 1.00 96.50 100 VAL A O 1
ATOM 816 N N . ASP A 1 101 ? 19.133 1.537 -27.369 1.00 95.00 101 ASP A N 1
ATOM 817 C CA . ASP A 1 101 ? 20.128 0.515 -27.706 1.00 95.00 101 ASP A CA 1
ATOM 818 C C . ASP A 1 101 ? 19.803 -0.206 -29.024 1.00 95.00 101 ASP A C 1
ATOM 820 O O . ASP A 1 101 ? 20.693 -0.407 -29.864 1.00 95.00 101 ASP A O 1
ATOM 824 N N . ALA A 1 102 ? 18.526 -0.525 -29.264 1.00 96.50 102 ALA A N 1
ATOM 825 C CA . ALA A 1 102 ? 18.065 -1.093 -30.530 1.00 96.50 102 ALA A CA 1
ATOM 826 C C . ALA A 1 102 ? 18.290 -0.124 -31.705 1.00 96.50 102 ALA A C 1
ATOM 828 O O . ALA A 1 102 ? 18.825 -0.516 -32.747 1.00 96.50 102 ALA A O 1
ATOM 829 N N . LEU A 1 103 ? 17.962 1.162 -31.527 1.00 97.12 103 LEU A N 1
ATOM 830 C CA . LEU A 1 103 ? 18.187 2.200 -32.539 1.00 97.12 103 LEU A CA 1
ATOM 831 C C . LEU A 1 103 ? 19.676 2.389 -32.848 1.00 97.12 103 LEU A C 1
ATOM 833 O O . LEU A 1 103 ? 20.055 2.503 -34.016 1.00 97.12 103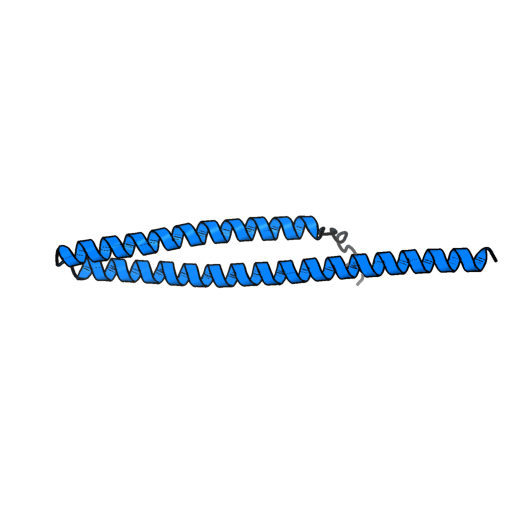 LEU A O 1
ATOM 837 N N . ARG A 1 104 ? 20.540 2.383 -31.825 1.00 96.44 104 ARG A N 1
ATOM 838 C CA . ARG A 1 104 ? 21.997 2.472 -32.003 1.00 96.44 104 ARG A CA 1
ATOM 839 C C . ARG A 1 104 ? 22.533 1.278 -32.791 1.00 96.44 104 ARG A C 1
ATOM 841 O O . ARG A 1 104 ? 23.330 1.473 -33.710 1.00 96.44 104 ARG A O 1
ATOM 848 N N . SER A 1 105 ? 22.084 0.069 -32.459 1.00 96.62 105 SER A N 1
ATOM 849 C CA . SER A 1 105 ? 22.454 -1.154 -33.180 1.00 96.62 105 SER A CA 1
ATOM 850 C C . SER A 1 105 ? 22.017 -1.097 -34.647 1.00 96.62 105 SER A C 1
ATOM 852 O O . SER A 1 105 ? 22.824 -1.347 -35.543 1.00 96.62 105 SER A O 1
ATOM 854 N N . GLY A 1 106 ? 20.777 -0.672 -34.910 1.00 96.69 106 GLY A N 1
ATOM 855 C CA . GLY A 1 106 ? 20.263 -0.484 -36.269 1.00 96.69 106 GLY A CA 1
ATOM 856 C C . GLY A 1 106 ? 21.056 0.556 -37.067 1.00 96.69 106 GLY A C 1
ATOM 857 O O . GLY A 1 106 ? 21.446 0.304 -38.207 1.00 96.69 106 GLY A O 1
ATOM 858 N N . ALA A 1 107 ? 21.379 1.700 -36.459 1.00 96.88 107 ALA A N 1
ATOM 859 C CA . ALA A 1 107 ? 22.197 2.735 -37.092 1.00 96.88 107 ALA A CA 1
ATOM 860 C C . ALA A 1 107 ? 23.613 2.240 -37.438 1.00 96.88 107 ALA A C 1
ATOM 862 O O . ALA A 1 107 ? 24.133 2.545 -38.514 1.00 96.88 107 ALA A O 1
ATOM 863 N N . ALA A 1 108 ? 24.233 1.453 -36.554 1.00 96.19 108 ALA A N 1
ATOM 864 C CA . ALA A 1 108 ? 25.536 0.846 -36.811 1.00 96.19 108 ALA A CA 1
ATOM 865 C C . ALA A 1 108 ? 25.485 -0.136 -37.995 1.00 96.19 108 ALA A C 1
ATOM 867 O O . ALA A 1 108 ? 26.357 -0.076 -38.866 1.00 96.19 108 ALA A O 1
ATOM 868 N N . ALA A 1 109 ? 24.445 -0.975 -38.071 1.00 96.75 109 ALA A N 1
ATOM 869 C CA . ALA A 1 109 ? 24.233 -1.893 -39.189 1.00 96.75 109 ALA A CA 1
ATOM 870 C C . ALA A 1 109 ? 24.058 -1.142 -40.522 1.00 96.75 109 ALA A C 1
ATOM 872 O O . ALA A 1 109 ? 24.752 -1.448 -41.492 1.00 96.75 109 ALA A O 1
ATOM 873 N N . MET A 1 110 ? 23.225 -0.093 -40.554 1.00 95.56 110 MET A N 1
ATOM 874 C CA . MET A 1 110 ? 23.043 0.744 -41.750 1.00 95.56 110 MET A CA 1
ATOM 875 C C . MET A 1 110 ? 24.361 1.373 -42.223 1.00 95.56 110 MET A C 1
ATOM 877 O O . MET A 1 110 ? 24.672 1.357 -43.414 1.00 95.56 110 MET A O 1
ATOM 881 N N . LYS A 1 111 ? 25.177 1.885 -41.293 1.00 95.50 111 LYS A N 1
ATOM 882 C CA . LYS A 1 111 ? 26.486 2.472 -41.616 1.00 95.50 111 LYS A CA 1
ATOM 883 C C . LYS A 1 111 ? 27.467 1.441 -42.181 1.00 95.50 111 LYS A C 1
ATOM 885 O O . LYS A 1 111 ? 28.268 1.784 -43.047 1.00 95.50 111 LYS A O 1
ATOM 890 N N . ALA A 1 112 ? 27.438 0.204 -41.686 1.00 94.94 112 ALA A N 1
ATOM 891 C CA . ALA A 1 112 ? 28.274 -0.872 -42.211 1.00 94.94 112 ALA A CA 1
ATOM 892 C C . ALA A 1 112 ? 27.876 -1.239 -43.649 1.00 94.94 112 ALA A C 1
ATOM 894 O O . ALA A 1 112 ? 28.751 -1.356 -44.503 1.00 94.94 112 ALA A O 1
ATOM 895 N N . MET A 1 113 ? 26.573 -1.323 -43.936 1.00 93.50 113 MET A N 1
ATOM 896 C CA . MET A 1 113 ? 26.060 -1.590 -45.286 1.00 93.50 113 MET A CA 1
ATOM 897 C C . MET A 1 113 ? 26.478 -0.505 -46.287 1.00 93.50 113 MET A C 1
ATOM 899 O O . MET A 1 113 ? 26.967 -0.826 -47.366 1.00 93.50 113 MET A O 1
ATOM 903 N N . GLN A 1 114 ? 26.364 0.772 -45.907 1.00 90.81 114 GLN A N 1
ATOM 904 C CA . GLN A 1 114 ? 26.768 1.899 -46.760 1.00 90.81 114 GLN A CA 1
ATOM 905 C C . GLN A 1 114 ? 28.267 1.929 -47.078 1.00 90.81 114 GLN A C 1
ATOM 907 O O . GLN A 1 114 ? 28.649 2.468 -48.104 1.00 90.81 114 GLN A O 1
ATOM 912 N N . LYS A 1 115 ? 29.123 1.387 -46.204 1.00 86.38 115 LYS A N 1
ATOM 913 C CA . LYS A 1 115 ? 30.574 1.305 -46.445 1.00 86.38 115 LYS A CA 1
ATOM 914 C C . LYS A 1 115 ? 30.988 0.116 -47.310 1.00 86.38 115 LYS A C 1
ATOM 916 O O . LYS A 1 115 ? 32.107 0.106 -47.807 1.00 86.38 115 LYS A O 1
ATOM 921 N N . ALA A 1 116 ? 30.141 -0.907 -47.392 1.00 75.25 116 ALA A N 1
ATOM 922 C CA . ALA A 1 116 ? 30.380 -2.110 -48.184 1.00 75.25 116 ALA A CA 1
ATOM 923 C C . ALA A 1 116 ? 29.867 -1.983 -49.633 1.00 75.25 116 ALA A C 1
ATOM 925 O O . ALA A 1 116 ? 30.008 -2.930 -50.402 1.00 75.25 116 ALA A O 1
ATOM 926 N N . THR A 1 117 ? 29.264 -0.838 -49.975 1.00 55.50 117 THR A N 1
ATOM 927 C CA . THR A 1 117 ? 28.849 -0.444 -51.331 1.00 55.50 117 THR A CA 1
ATOM 928 C C . THR A 1 117 ? 29.836 0.579 -51.874 1.00 55.50 117 THR A C 1
ATOM 930 O O . THR A 1 117 ? 30.150 0.502 -53.079 1.00 55.50 117 THR A O 1
#

Radius of gyration: 27.11 Å; chains: 1; bounding box: 67×31×82 Å

Organism: Papaver nudicaule (NCBI:txid74823)

Sequence (117 aa):
MFSRMFGKPKEETNALTTLDKLNETLEMLEKKEGVLIRKATQEVEKAKEYTRAKNKRAAIQCLKRKRLYEQQVEQLGNFQLRIHDQMIMLEGAKATTETVDALRSGAAAMKAMQKAT

Foldseek 3Di:
DDDPPCDDPPPPPDLVVVLVVLVVVLVVLVVVLVVLVVLLVVLCVQLVVCVVVVNNVSSVVSNVSSVVSVVVSVVSVVVSVVSVVVNVVSVVVVVVVVVVVVVVVVVVVVVVVVVVD

InterPro domains:
  IPR005024 Snf7 family [PF03357] (20-116)
  IPR005024 Snf7 family [PTHR22761] (4-116)